Protein AF-A0A5J4XBB7-F1 (afdb_monomer)

Organism: NCBI:txid222440

Structure (mmCIF, N/CA/C/O backbone):
data_AF-A0A5J4XBB7-F1
#
_entry.id   AF-A0A5J4XBB7-F1
#
loop_
_atom_site.group_PDB
_atom_site.id
_atom_site.type_symbol
_atom_site.label_atom_id
_atom_site.label_alt_id
_atom_site.label_comp_id
_atom_site.label_asym_id
_atom_site.label_entity_id
_atom_site.label_seq_id
_atom_site.pdbx_PDB_ins_code
_atom_site.Cartn_x
_atom_site.Cartn_y
_atom_site.Cartn_z
_atom_site.occupancy
_atom_site.B_iso_or_equiv
_atom_site.auth_seq_id
_atom_site.auth_comp_id
_atom_site.auth_asym_id
_atom_site.auth_atom_id
_atom_site.pdbx_PDB_model_num
ATOM 1 N N . MET A 1 1 ? -17.716 1.350 -1.558 1.00 52.31 1 MET A N 1
ATOM 2 C CA . MET A 1 1 ? -17.128 0.504 -2.613 1.00 52.31 1 MET A CA 1
ATOM 3 C C . MET A 1 1 ? -15.823 -0.057 -2.070 1.00 52.31 1 MET A C 1
ATOM 5 O O . MET A 1 1 ? -15.110 0.686 -1.397 1.00 52.31 1 MET A O 1
ATOM 9 N N . THR A 1 2 ? -15.567 -1.350 -2.254 1.00 66.25 2 THR A N 1
ATOM 10 C CA . THR A 1 2 ? -14.308 -1.991 -1.843 1.00 66.25 2 THR A CA 1
ATOM 11 C C . THR A 1 2 ? -13.215 -1.536 -2.809 1.00 66.25 2 THR A C 1
ATOM 13 O O . THR A 1 2 ? -13.374 -1.710 -4.015 1.00 66.25 2 THR A O 1
ATOM 16 N N . LYS A 1 3 ? -12.164 -0.888 -2.297 1.00 76.44 3 LYS A N 1
ATOM 17 C CA . LYS A 1 3 ? -10.967 -0.502 -3.067 1.00 76.44 3 LYS A CA 1
ATOM 18 C C . LYS A 1 3 ? -9.900 -1.571 -2.808 1.00 76.44 3 LYS A C 1
ATOM 20 O O . LYS A 1 3 ? -9.916 -2.173 -1.738 1.00 76.44 3 LYS A O 1
ATOM 25 N N . HIS A 1 4 ? -9.012 -1.826 -3.761 1.00 77.62 4 HIS A N 1
ATOM 26 C CA . HIS A 1 4 ? -7.769 -2.538 -3.466 1.00 77.62 4 HIS A CA 1
ATOM 27 C C . HIS A 1 4 ? -6.690 -1.495 -3.200 1.00 77.62 4 HIS A C 1
ATOM 29 O O . HIS A 1 4 ? -6.559 -0.553 -3.978 1.00 77.62 4 HIS A O 1
ATOM 35 N N . ASP A 1 5 ? -5.990 -1.640 -2.085 1.00 79.69 5 ASP A N 1
ATOM 36 C CA . ASP A 1 5 ? -4.863 -0.789 -1.717 1.00 79.69 5 ASP A CA 1
ATOM 37 C C . ASP A 1 5 ? -3.566 -1.580 -1.933 1.00 79.69 5 ASP A C 1
ATOM 39 O O . ASP A 1 5 ? -3.506 -2.774 -1.612 1.00 79.69 5 ASP A O 1
ATOM 43 N N . PHE A 1 6 ? -2.579 -0.960 -2.577 1.00 82.81 6 PHE A N 1
ATOM 44 C CA . PHE A 1 6 ? -1.360 -1.628 -3.026 1.00 82.81 6 PHE A CA 1
ATOM 45 C C . PHE A 1 6 ? -0.183 -1.197 -2.168 1.00 82.81 6 PHE A C 1
ATOM 47 O O . PHE A 1 6 ? 0.115 -0.010 -2.079 1.00 82.81 6 PHE A O 1
ATOM 54 N N . MET A 1 7 ? 0.507 -2.172 -1.577 1.00 78.81 7 MET A N 1
ATOM 55 C CA . MET A 1 7 ? 1.605 -1.924 -0.643 1.00 78.81 7 MET A CA 1
ATOM 56 C C . MET A 1 7 ? 2.844 -2.746 -0.996 1.00 78.81 7 MET A C 1
ATOM 58 O O . MET A 1 7 ? 2.736 -3.932 -1.324 1.00 78.81 7 MET A O 1
ATOM 62 N N . GLU A 1 8 ? 4.020 -2.138 -0.848 1.00 78.88 8 GLU A N 1
ATOM 63 C CA . GLU A 1 8 ? 5.321 -2.813 -0.799 1.00 78.88 8 GLU A CA 1
ATOM 64 C C . GLU A 1 8 ? 5.835 -2.881 0.643 1.00 78.88 8 GLU A C 1
ATOM 66 O O . GLU A 1 8 ? 5.774 -1.893 1.375 1.00 78.88 8 GLU A O 1
ATOM 71 N N . GLY A 1 9 ? 6.386 -4.035 1.033 1.00 71.75 9 GLY A N 1
ATOM 72 C CA . GLY A 1 9 ? 7.100 -4.185 2.303 1.00 71.75 9 GLY A CA 1
ATOM 73 C C . GLY A 1 9 ? 8.622 -3.988 2.204 1.00 71.75 9 GLY A C 1
ATOM 74 O O . GLY A 1 9 ? 9.202 -4.244 1.156 1.00 71.75 9 GLY A O 1
ATOM 75 N N . ASP A 1 10 ? 9.280 -3.661 3.328 1.00 64.69 10 ASP A N 1
ATOM 76 C CA . ASP A 1 10 ? 10.761 -3.529 3.454 1.00 64.69 10 ASP A CA 1
ATOM 77 C C . ASP A 1 10 ? 11.522 -4.826 3.084 1.00 64.69 10 ASP A C 1
ATOM 79 O O . ASP A 1 10 ? 12.692 -4.800 2.711 1.00 64.69 10 ASP A O 1
ATOM 83 N N . THR A 1 11 ? 10.865 -5.994 3.153 1.00 63.25 11 THR A N 1
ATOM 84 C CA . THR A 1 11 ? 11.457 -7.251 2.662 1.00 63.25 11 THR A CA 1
ATOM 85 C C . THR A 1 11 ? 11.368 -7.301 1.144 1.00 63.25 11 THR A C 1
ATOM 87 O O . THR A 1 11 ? 10.285 -7.189 0.579 1.00 63.25 11 THR A O 1
ATOM 90 N N . ASP A 1 12 ? 12.500 -7.556 0.494 1.00 60.72 12 ASP A N 1
ATOM 91 C CA . ASP A 1 12 ? 12.819 -7.227 -0.894 1.00 60.72 12 ASP A CA 1
ATOM 92 C C . ASP A 1 12 ? 11.917 -7.818 -2.008 1.00 60.72 12 ASP A C 1
ATOM 94 O O . ASP A 1 12 ? 12.317 -7.827 -3.175 1.00 60.72 12 ASP A O 1
ATOM 98 N N . SER A 1 13 ? 10.783 -8.449 -1.714 1.00 63.78 13 SER A N 1
ATOM 99 C CA . SER A 1 13 ? 10.003 -9.227 -2.687 1.00 63.78 13 SER A CA 1
ATOM 100 C C . SER A 1 13 ? 8.515 -9.364 -2.361 1.00 63.78 13 SER A C 1
ATOM 102 O O . SER A 1 13 ? 7.859 -10.202 -2.979 1.00 63.78 13 SER A O 1
ATOM 104 N N . ALA A 1 14 ? 7.972 -8.602 -1.409 1.00 73.81 14 ALA A N 1
ATOM 105 C CA . ALA A 1 14 ? 6.574 -8.749 -1.021 1.00 73.81 14 ALA A CA 1
ATOM 106 C C . ALA A 1 14 ? 5.735 -7.531 -1.422 1.00 73.81 14 ALA A C 1
ATOM 108 O O . ALA A 1 14 ? 5.999 -6.405 -1.001 1.00 73.81 14 ALA A O 1
ATOM 109 N N . TYR A 1 15 ? 4.709 -7.800 -2.228 1.00 81.25 15 TYR A N 1
ATOM 110 C CA . TYR A 1 15 ? 3.711 -6.829 -2.653 1.00 81.25 15 TYR A CA 1
ATOM 111 C C . TYR A 1 15 ? 2.334 -7.394 -2.345 1.00 81.25 15 TYR A C 1
ATOM 113 O O . TYR A 1 15 ? 2.089 -8.585 -2.565 1.00 81.25 15 TYR A O 1
ATOM 121 N N . TRP A 1 16 ? 1.432 -6.548 -1.865 1.00 82.81 16 TRP A N 1
ATOM 122 C CA . TRP A 1 16 ? 0.076 -6.960 -1.531 1.00 82.81 16 TRP A CA 1
ATOM 123 C C . TRP A 1 16 ? -0.940 -6.026 -2.161 1.00 82.81 16 TRP A C 1
ATOM 125 O O . TRP A 1 16 ? -0.789 -4.812 -2.101 1.00 82.81 16 TRP A O 1
ATOM 135 N N . ALA A 1 17 ? -2.002 -6.617 -2.705 1.00 86.38 17 ALA A N 1
ATOM 136 C CA . ALA A 1 17 ? -3.273 -5.939 -2.881 1.00 86.38 17 ALA A CA 1
ATOM 137 C C . ALA A 1 17 ? -4.139 -6.300 -1.672 1.00 86.38 17 ALA A C 1
ATOM 139 O O . ALA A 1 17 ? -4.509 -7.463 -1.488 1.00 86.38 17 ALA A O 1
ATOM 140 N N . ILE A 1 18 ? -4.422 -5.326 -0.818 1.00 85.69 18 ILE A N 1
ATOM 141 C CA . ILE A 1 18 ? -5.223 -5.515 0.389 1.00 85.69 18 ILE A CA 1
ATOM 142 C C . ILE A 1 18 ? -6.604 -4.886 0.226 1.00 85.69 18 ILE A C 1
ATOM 144 O O . ILE A 1 18 ? -6.811 -3.959 -0.555 1.00 85.69 18 ILE A O 1
ATOM 148 N N . SER A 1 19 ? -7.578 -5.408 0.972 1.00 84.38 19 SER A N 1
ATOM 149 C CA . SER A 1 19 ? -8.917 -4.825 0.995 1.00 84.38 19 SER A CA 1
ATOM 150 C C . SER A 1 19 ? -8.871 -3.455 1.665 1.00 84.38 19 SER A C 1
ATOM 152 O O . SER A 1 19 ? -8.510 -3.351 2.834 1.00 84.38 19 SER A O 1
ATOM 154 N N . GLY A 1 20 ? -9.324 -2.439 0.944 1.00 84.62 20 GLY A N 1
ATOM 155 C CA . GLY A 1 20 ? -9.505 -1.071 1.407 1.00 84.62 20 GLY A CA 1
ATOM 156 C C . GLY A 1 20 ? -10.950 -0.597 1.257 1.00 84.62 20 GLY A C 1
ATOM 157 O O . GLY A 1 20 ? -11.816 -1.254 0.663 1.00 84.62 20 GLY A O 1
ATOM 158 N N . LYS A 1 21 ? -11.232 0.590 1.789 1.00 85.56 21 LYS A N 1
ATOM 159 C CA . LYS A 1 21 ? -12.536 1.250 1.666 1.00 85.56 21 LYS A CA 1
ATOM 160 C C . LYS A 1 21 ? -12.350 2.615 1.042 1.00 85.56 21 LYS A C 1
ATOM 162 O O . LYS A 1 21 ? -11.694 3.474 1.617 1.00 85.56 21 LYS A O 1
ATOM 167 N N . GLN A 1 22 ? -13.029 2.854 -0.073 1.00 83.06 22 GLN A N 1
ATOM 168 C CA . GLN A 1 22 ? -13.044 4.187 -0.656 1.00 83.06 22 GLN A CA 1
ATOM 169 C C . GLN A 1 22 ? -13.728 5.185 0.296 1.00 83.06 22 GLN A C 1
ATOM 171 O O . GLN A 1 22 ? -14.912 5.039 0.624 1.00 83.06 22 GLN A O 1
ATOM 176 N N . VAL A 1 23 ? -12.977 6.189 0.742 1.00 77.06 23 VAL A N 1
ATOM 177 C CA . VAL A 1 23 ? -13.458 7.329 1.523 1.00 77.06 23 VAL A CA 1
ATOM 178 C C . VAL A 1 23 ? -14.037 8.349 0.548 1.00 77.06 23 VAL A C 1
ATOM 180 O O . VAL A 1 23 ? -13.325 8.912 -0.279 1.00 77.06 23 VAL A O 1
ATOM 183 N N . ILE A 1 24 ? -15.352 8.561 0.620 1.00 77.50 24 ILE A N 1
ATOM 184 C CA . ILE A 1 24 ? -16.077 9.521 -0.221 1.00 77.50 24 ILE A CA 1
ATOM 185 C C . ILE A 1 24 ? -16.439 10.730 0.642 1.00 77.50 24 ILE A C 1
ATOM 187 O O . ILE A 1 24 ? -17.036 10.574 1.711 1.00 77.50 24 ILE A O 1
ATOM 191 N N . LEU A 1 2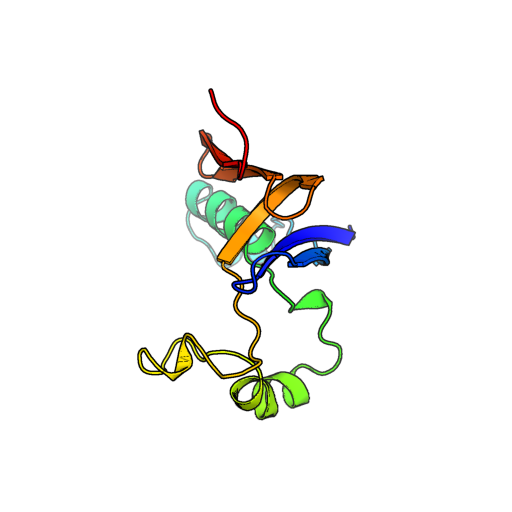5 ? -16.106 11.933 0.170 1.00 71.06 25 LEU A N 1
ATOM 192 C CA . LEU A 1 25 ? -16.547 13.174 0.802 1.00 71.06 25 LEU A CA 1
ATOM 193 C C . LEU A 1 25 ? -18.068 13.302 0.679 1.00 71.06 25 LEU A C 1
ATOM 195 O O . LEU A 1 25 ? -18.616 13.353 -0.419 1.00 71.06 25 LEU A O 1
ATOM 199 N N . ASN A 1 26 ? -18.745 13.368 1.820 1.00 71.38 26 ASN A N 1
ATOM 200 C CA . ASN A 1 26 ? -20.176 13.620 1.929 1.00 71.38 26 ASN A CA 1
ATOM 201 C C . ASN A 1 26 ? -20.424 14.787 2.896 1.00 71.38 26 ASN A C 1
ATOM 203 O O . ASN A 1 26 ? -19.535 15.191 3.645 1.00 71.38 26 ASN A O 1
ATOM 207 N N . SER A 1 27 ? -21.640 15.326 2.897 1.00 58.12 27 SER A N 1
ATOM 208 C CA . SER A 1 27 ? -22.020 16.512 3.676 1.00 58.12 27 SER A CA 1
ATOM 209 C C . SER A 1 27 ? -21.790 16.383 5.191 1.00 58.12 27 SER A C 1
ATOM 211 O O . SER A 1 27 ? -21.647 17.397 5.865 1.00 58.12 27 SER A O 1
ATOM 213 N N . THR A 1 28 ? -21.696 15.165 5.731 1.00 64.44 28 THR A N 1
ATOM 214 C CA . THR A 1 28 ? -21.400 14.897 7.150 1.00 64.44 28 THR A CA 1
ATOM 215 C C . THR A 1 28 ? -19.906 15.014 7.466 1.00 64.44 28 THR A C 1
ATOM 217 O O . THR A 1 28 ? -19.539 15.668 8.435 1.00 64.44 28 THR A O 1
ATOM 220 N N . ASN A 1 29 ? -19.031 14.455 6.621 1.00 61.31 29 ASN A N 1
ATOM 221 C CA . ASN A 1 29 ? -17.575 14.570 6.781 1.00 61.31 29 ASN A CA 1
ATOM 222 C C . ASN A 1 29 ? -17.044 15.941 6.331 1.00 61.31 29 ASN A C 1
ATOM 224 O O . ASN A 1 29 ? -15.981 16.363 6.770 1.00 61.31 29 ASN A O 1
ATOM 228 N N . GLN A 1 30 ? -17.790 16.669 5.494 1.00 58.31 30 GLN A N 1
ATOM 229 C CA . GLN A 1 30 ? -17.462 18.043 5.095 1.00 58.31 30 GLN A CA 1
ATOM 230 C C . GLN A 1 30 ? -17.498 19.026 6.270 1.00 58.31 30 GLN A C 1
ATOM 232 O O . GLN A 1 30 ? -16.695 19.950 6.297 1.00 58.31 30 GLN A O 1
ATOM 237 N N . GLN A 1 31 ? -18.372 18.825 7.264 1.00 57.91 31 GLN A N 1
ATOM 238 C CA . GLN A 1 31 ? -18.480 19.727 8.422 1.00 57.91 31 GLN A CA 1
ATOM 239 C C . GLN A 1 31 ? -17.211 19.750 9.290 1.00 57.91 31 GLN A C 1
ATOM 241 O O . GLN A 1 31 ? -16.957 20.739 9.971 1.00 57.91 31 GLN A O 1
ATOM 246 N N . GLN A 1 32 ? -16.400 18.687 9.24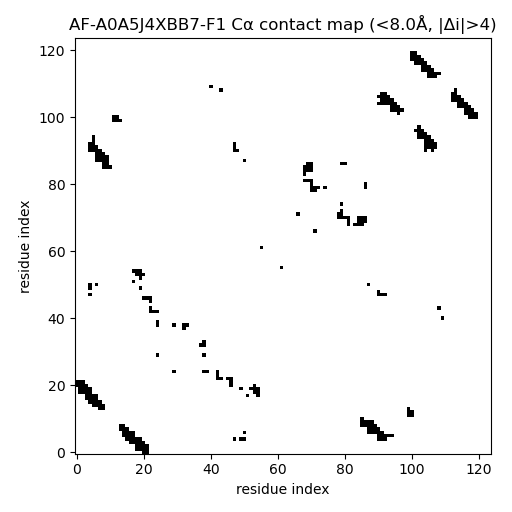8 1.00 60.69 32 GLN A N 1
ATOM 247 C CA . GLN A 1 32 ? -15.140 18.590 9.989 1.00 60.69 32 GLN A CA 1
ATOM 248 C C . GLN A 1 32 ? -14.012 19.443 9.373 1.00 60.69 32 GLN A C 1
ATOM 250 O O . GLN A 1 32 ? -13.027 19.739 10.048 1.00 60.69 32 GLN A O 1
ATOM 255 N N . TYR A 1 33 ? -14.140 19.867 8.112 1.00 65.88 33 TYR A N 1
ATOM 256 C CA . TYR A 1 33 ? -13.091 20.580 7.383 1.00 65.88 33 TYR A CA 1
ATOM 257 C C . TYR A 1 33 ? -13.612 21.912 6.842 1.00 65.88 33 TYR A C 1
ATOM 259 O O . TYR A 1 33 ? -14.662 21.973 6.211 1.00 65.88 33 TYR A O 1
ATOM 267 N N . THR A 1 34 ? -12.851 22.984 7.022 1.00 68.94 34 THR A N 1
ATOM 268 C CA . THR A 1 34 ? -13.313 24.346 6.721 1.00 68.94 34 THR A CA 1
ATOM 269 C C . THR A 1 34 ? -13.093 24.791 5.267 1.00 68.94 34 THR A C 1
ATOM 271 O O . THR A 1 34 ? -13.792 25.691 4.813 1.00 68.94 34 THR A O 1
ATOM 274 N N . ASP A 1 35 ? -12.176 24.159 4.523 1.00 76.88 35 ASP A N 1
ATOM 275 C CA . ASP A 1 35 ? -11.817 24.498 3.132 1.00 76.88 35 ASP A CA 1
ATOM 276 C C . ASP A 1 35 ? -11.966 23.274 2.206 1.00 76.88 35 ASP A C 1
ATOM 278 O O . ASP A 1 35 ? -11.496 22.178 2.522 1.00 76.88 35 ASP A O 1
ATOM 282 N N . GLN A 1 36 ? -12.604 23.458 1.046 1.00 75.94 36 GLN A N 1
ATOM 283 C CA . GLN A 1 36 ? -12.868 22.404 0.056 1.00 75.94 36 GLN A CA 1
ATOM 284 C C . GLN A 1 36 ? -11.592 21.795 -0.548 1.00 75.94 36 GLN A C 1
ATOM 286 O O . GLN A 1 36 ? -11.551 20.598 -0.835 1.00 75.94 36 GLN A O 1
ATOM 291 N N . SER A 1 37 ? -10.536 22.590 -0.729 1.00 73.19 37 SER A N 1
ATOM 292 C CA . SER A 1 37 ? -9.258 22.098 -1.262 1.00 73.19 37 SER A CA 1
ATOM 293 C C . SER A 1 37 ? -8.560 21.168 -0.263 1.00 73.19 37 SER A C 1
ATOM 295 O O . SER A 1 37 ? -8.073 20.093 -0.622 1.00 73.19 37 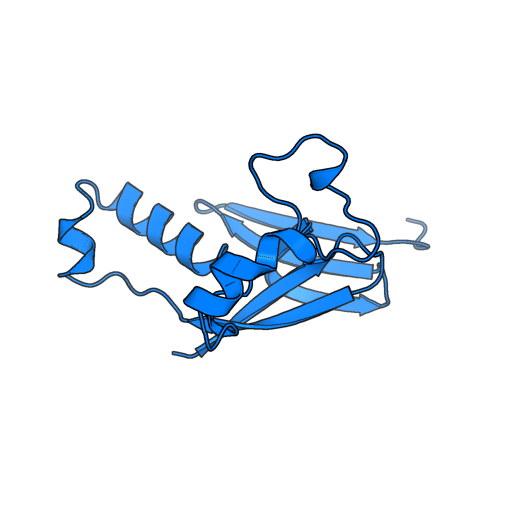SER A O 1
ATOM 297 N N . VAL A 1 38 ? -8.613 21.536 1.020 1.00 77.56 38 VAL A N 1
ATOM 298 C CA . VAL A 1 38 ? -8.097 20.740 2.137 1.00 77.56 38 VAL A CA 1
ATOM 299 C C . VAL A 1 38 ? -8.921 19.462 2.313 1.00 77.56 38 VAL A C 1
ATOM 301 O O . VAL A 1 38 ? -8.343 18.402 2.542 1.00 77.56 38 VAL A O 1
ATOM 304 N N . GLN A 1 39 ? -10.248 19.528 2.145 1.00 77.19 39 GLN A N 1
ATOM 305 C CA . GLN A 1 39 ? -11.132 18.354 2.165 1.00 77.19 39 GLN A CA 1
ATOM 306 C C . GLN A 1 39 ? -10.722 17.313 1.124 1.00 77.19 39 GLN A C 1
ATOM 308 O O . GLN A 1 39 ? -10.514 16.150 1.466 1.00 77.19 39 GLN A O 1
ATOM 313 N N . ALA A 1 40 ? -10.5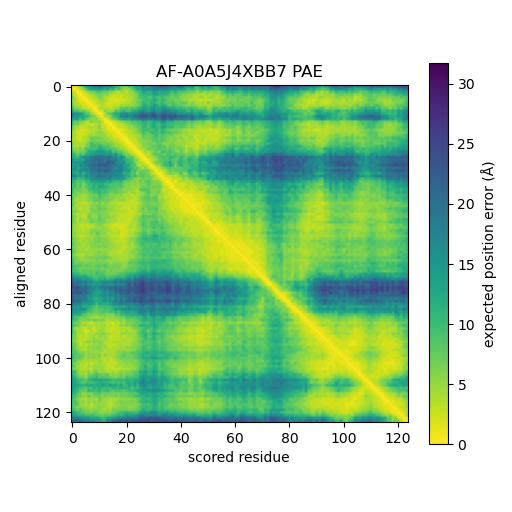96 17.729 -0.139 1.00 76.12 40 ALA A N 1
ATOM 314 C CA . ALA A 1 40 ? -10.244 16.835 -1.240 1.00 76.12 40 ALA A CA 1
ATOM 315 C C . ALA A 1 40 ? -8.871 16.191 -1.023 1.00 76.12 40 ALA A C 1
ATOM 317 O O . ALA A 1 40 ? -8.708 14.988 -1.222 1.00 76.12 40 ALA A O 1
ATOM 318 N N . GLN A 1 41 ? -7.903 16.973 -0.545 1.00 77.69 41 GLN A N 1
ATOM 319 C CA . GLN A 1 41 ? -6.562 16.478 -0.272 1.00 77.69 41 GLN A CA 1
ATOM 320 C C . GLN A 1 41 ? -6.530 15.486 0.896 1.00 77.69 41 GLN A C 1
ATOM 322 O O . GLN A 1 41 ? -5.885 14.450 0.791 1.00 77.69 41 GLN A O 1
ATOM 327 N N . ARG A 1 42 ? -7.246 15.758 1.993 1.00 78.69 42 ARG A N 1
ATOM 328 C CA . ARG A 1 42 ? -7.323 14.832 3.134 1.00 78.69 42 ARG A CA 1
ATOM 329 C C . ARG A 1 42 ? -8.046 13.544 2.775 1.00 78.69 42 ARG A C 1
ATOM 331 O O . ARG A 1 42 ? -7.533 12.479 3.078 1.00 78.69 42 ARG A O 1
ATOM 338 N N . ALA A 1 43 ? -9.163 13.632 2.057 1.00 80.31 43 ALA A N 1
ATOM 339 C CA . ALA A 1 43 ? -9.862 12.448 1.574 1.00 80.31 43 ALA A CA 1
ATOM 340 C C . ALA A 1 43 ? -8.992 11.612 0.628 1.00 80.31 43 ALA A C 1
ATOM 342 O O . ALA A 1 43 ? -9.080 10.390 0.650 1.00 80.31 43 ALA A O 1
ATOM 343 N N . TYR A 1 44 ? -8.153 12.244 -0.196 1.00 80.31 44 TYR A N 1
ATOM 344 C CA . TYR A 1 44 ? -7.175 11.529 -1.010 1.00 80.31 44 TYR A CA 1
ATOM 345 C C . TYR A 1 44 ? -6.130 10.809 -0.146 1.00 80.31 44 TYR A C 1
ATOM 347 O O . TYR A 1 44 ? -5.935 9.610 -0.319 1.00 80.31 44 TYR A O 1
ATOM 355 N N . GLU A 1 45 ? -5.504 11.496 0.816 1.00 80.69 45 GLU A N 1
ATOM 356 C CA . GLU A 1 45 ? -4.520 10.858 1.705 1.00 80.69 45 GLU A CA 1
ATOM 357 C C . GLU A 1 45 ? -5.166 9.728 2.529 1.00 80.69 45 GLU A C 1
ATOM 359 O O . GLU A 1 45 ? -4.565 8.675 2.668 1.00 80.69 45 GLU A O 1
ATOM 364 N N . ASP A 1 46 ? -6.421 9.867 2.970 1.00 81.56 46 ASP A N 1
ATOM 365 C CA . ASP A 1 46 ? -7.179 8.798 3.644 1.00 81.56 46 ASP A CA 1
ATOM 366 C C . ASP A 1 46 ? -7.552 7.631 2.705 1.00 81.56 46 ASP A C 1
ATOM 368 O O . ASP A 1 46 ? -7.889 6.536 3.161 1.00 81.56 46 ASP A O 1
ATOM 372 N N . ASN A 1 47 ? -7.567 7.859 1.389 1.00 81.81 47 ASN A N 1
ATOM 373 C CA . ASN A 1 47 ? -7.777 6.827 0.370 1.00 81.81 47 ASN A CA 1
ATOM 374 C C . ASN A 1 47 ? -6.490 6.106 -0.034 1.00 81.81 47 ASN A C 1
ATOM 376 O O . ASN A 1 47 ? -6.581 5.010 -0.592 1.00 81.81 47 ASN A O 1
ATOM 380 N N . LEU A 1 48 ? -5.341 6.741 0.188 1.00 81.31 48 LEU A N 1
ATOM 381 C CA . LEU A 1 48 ? -4.025 6.210 -0.136 1.00 81.31 48 LEU A CA 1
ATOM 382 C C . LEU A 1 48 ? -3.398 5.521 1.079 1.00 81.31 48 LEU A C 1
ATOM 384 O O . LEU A 1 48 ? -3.007 4.374 0.989 1.00 81.31 48 LEU A O 1
ATOM 388 N N . HIS A 1 49 ? -3.378 6.195 2.226 1.00 82.31 49 HIS A N 1
ATOM 389 C CA . HIS A 1 49 ? -2.729 5.737 3.451 1.00 82.31 49 HIS A CA 1
ATOM 390 C C . HIS A 1 49 ? -3.693 4.959 4.349 1.00 82.31 49 HIS A C 1
ATOM 392 O O . HIS A 1 49 ? -3.975 5.351 5.486 1.00 82.31 49 HIS A O 1
ATOM 398 N N . GLN A 1 50 ? -4.263 3.869 3.824 1.00 79.75 50 GLN A N 1
ATOM 399 C CA . GLN A 1 50 ? -5.195 3.033 4.593 1.00 79.75 50 GLN A CA 1
ATOM 400 C C . GLN A 1 50 ? -4.474 1.956 5.394 1.00 79.75 50 GLN A C 1
ATOM 402 O O . GLN A 1 50 ? -4.924 1.611 6.495 1.00 79.75 50 GLN A O 1
ATOM 407 N N . GLY A 1 51 ? -3.389 1.411 4.838 1.00 81.69 51 GLY A N 1
ATOM 408 C CA . GLY A 1 51 ? -2.679 0.271 5.401 1.00 81.69 51 GLY A CA 1
ATOM 409 C C . GLY A 1 51 ? -3.633 -0.887 5.722 1.00 81.69 51 GLY A C 1
ATOM 410 O O . GLY A 1 51 ? -4.672 -1.085 5.094 1.00 81.69 51 GLY A O 1
ATOM 411 N N . PHE A 1 52 ? -3.359 -1.636 6.790 1.00 81.31 52 PHE A N 1
ATOM 412 C CA . PHE A 1 52 ? -4.177 -2.798 7.171 1.00 81.31 52 PHE A CA 1
ATOM 413 C C . PHE A 1 52 ? -5.526 -2.468 7.831 1.00 81.31 52 PHE A C 1
ATOM 415 O O . PHE A 1 52 ? -6.250 -3.390 8.213 1.00 81.31 52 PHE A O 1
ATOM 422 N N . LYS A 1 53 ? -5.899 -1.187 7.964 1.00 83.38 53 LYS A N 1
ATOM 423 C CA . LYS A 1 53 ? -7.064 -0.728 8.744 1.00 83.38 53 LYS A CA 1
ATOM 424 C C . LYS A 1 53 ? -8.356 -1.485 8.434 1.00 83.38 53 LYS A C 1
ATOM 426 O O . LYS A 1 53 ? -9.118 -1.798 9.340 1.00 83.38 53 LYS A O 1
ATOM 431 N N . TYR A 1 54 ? -8.612 -1.778 7.160 1.00 84.75 54 TYR A N 1
ATOM 432 C CA . TYR A 1 54 ? -9.847 -2.442 6.723 1.00 84.75 54 TYR A CA 1
ATOM 433 C C . TYR A 1 54 ? -9.753 -3.971 6.681 1.00 84.75 54 TYR A C 1
ATOM 435 O O . TYR A 1 54 ? -10.770 -4.643 6.513 1.00 84.75 54 TYR A O 1
ATOM 443 N N . VAL A 1 55 ? -8.551 -4.523 6.849 1.00 84.62 55 VAL A N 1
ATOM 444 C CA . VAL A 1 55 ? -8.306 -5.967 6.968 1.00 84.62 55 VAL A CA 1
ATOM 445 C C . VAL A 1 55 ? -8.366 -6.406 8.437 1.00 84.62 55 VAL A C 1
ATOM 447 O O . VAL A 1 55 ? -8.731 -7.547 8.736 1.00 84.62 55 VAL A O 1
ATOM 450 N N . ILE A 1 56 ? -8.049 -5.497 9.364 1.00 86.62 56 ILE A N 1
ATOM 451 C CA . ILE A 1 56 ? -8.117 -5.723 10.808 1.00 86.62 56 ILE A CA 1
ATOM 452 C C . ILE A 1 56 ? -9.581 -5.880 11.242 1.00 86.62 56 ILE A C 1
ATOM 454 O O . ILE A 1 56 ? -10.393 -4.967 11.125 1.00 86.62 56 ILE A O 1
ATOM 458 N N . LYS A 1 57 ? -9.922 -7.062 11.766 1.00 89.31 57 LYS A N 1
ATOM 459 C CA . LYS A 1 57 ? -11.277 -7.370 12.261 1.00 89.31 57 LYS A CA 1
ATOM 460 C C . LYS A 1 57 ? -11.508 -6.901 13.695 1.00 89.31 57 LYS A C 1
ATOM 462 O O . LYS A 1 57 ? -12.605 -6.467 14.024 1.00 89.31 57 LYS A O 1
ATOM 467 N N . ASP A 1 58 ? -10.486 -7.025 14.536 1.00 91.69 58 ASP A N 1
ATOM 468 C CA . ASP A 1 58 ? -10.518 -6.631 15.942 1.00 91.69 58 ASP A CA 1
ATOM 469 C C . ASP A 1 58 ? -9.484 -5.528 16.165 1.00 91.69 58 ASP A C 1
ATOM 471 O O . ASP A 1 58 ? -8.284 -5.786 16.296 1.00 91.69 58 ASP A O 1
ATOM 475 N N . GLN A 1 59 ? -9.967 -4.285 16.152 1.00 87.31 59 GLN A N 1
ATOM 476 C CA . GLN A 1 59 ? -9.116 -3.112 16.302 1.00 87.31 59 GLN A CA 1
ATOM 477 C C . GLN A 1 59 ? -8.484 -3.058 17.695 1.00 87.31 59 GLN A C 1
ATOM 479 O O . GLN A 1 59 ? -7.306 -2.751 17.808 1.00 87.31 59 GLN A O 1
ATOM 484 N N . GLN A 1 60 ? -9.226 -3.418 18.746 1.00 89.31 60 GLN A N 1
ATOM 485 C CA . GLN A 1 60 ? -8.718 -3.364 20.116 1.00 89.31 60 GLN A CA 1
ATOM 486 C C . GLN A 1 60 ? -7.612 -4.402 20.334 1.00 89.31 60 GLN A C 1
ATOM 488 O O . GLN A 1 60 ? -6.590 -4.104 20.953 1.00 89.31 60 GLN A O 1
ATOM 493 N N . PHE A 1 61 ? -7.787 -5.615 19.803 1.00 90.38 61 PHE A N 1
ATOM 494 C CA . PHE A 1 61 ? -6.728 -6.617 19.801 1.00 90.38 61 PHE A CA 1
ATOM 495 C C . PHE A 1 61 ? -5.514 -6.132 19.008 1.00 90.38 61 PHE A C 1
ATOM 497 O O . PHE A 1 61 ? -4.389 -6.254 19.494 1.00 90.38 61 PHE A O 1
ATOM 504 N N . ASN A 1 62 ? -5.719 -5.564 17.818 1.00 86.12 62 ASN A N 1
ATOM 505 C CA . ASN A 1 62 ? -4.623 -5.037 17.015 1.00 86.12 62 ASN A CA 1
ATOM 506 C C . ASN A 1 62 ? -3.865 -3.927 17.751 1.00 86.12 62 ASN A C 1
ATOM 508 O O . ASN A 1 62 ? -2.659 -4.037 17.900 1.00 86.12 62 ASN A O 1
ATOM 512 N N . ASP A 1 63 ? -4.542 -2.915 18.283 1.00 84.38 63 ASP A N 1
ATOM 513 C CA . ASP A 1 63 ? -3.897 -1.778 18.952 1.00 84.38 63 ASP A CA 1
ATOM 514 C C . ASP A 1 63 ? -3.080 -2.223 20.178 1.00 84.38 63 ASP A C 1
ATOM 516 O O . ASP A 1 63 ? -1.984 -1.719 20.428 1.00 84.38 63 ASP A O 1
ATOM 520 N N . ASN A 1 64 ? -3.554 -3.243 20.902 1.00 88.56 64 ASN A N 1
ATOM 521 C CA . ASN A 1 64 ? -2.843 -3.806 22.050 1.00 88.56 64 ASN A CA 1
ATOM 522 C C . ASN A 1 64 ? -1.599 -4.630 21.665 1.00 88.56 64 ASN A C 1
ATOM 524 O O . ASN A 1 64 ? -0.651 -4.707 22.455 1.00 88.56 64 ASN A O 1
ATOM 528 N N . ASN A 1 65 ? -1.595 -5.255 20.480 1.00 85.38 65 ASN A N 1
ATOM 529 C CA . ASN A 1 65 ? -0.593 -6.254 20.090 1.00 85.38 65 ASN A CA 1
ATOM 530 C C . ASN A 1 65 ? 0.304 -5.840 18.910 1.00 85.38 65 ASN A C 1
ATOM 532 O O . ASN A 1 65 ? 1.388 -6.398 18.759 1.00 85.38 65 ASN A O 1
ATOM 536 N N . ALA A 1 66 ? -0.090 -4.864 18.089 1.00 80.38 66 ALA A N 1
ATOM 537 C CA . ALA A 1 66 ? 0.606 -4.471 16.862 1.00 80.38 66 ALA A CA 1
ATOM 538 C C . ALA A 1 66 ? 2.054 -4.061 17.133 1.00 80.38 66 ALA A C 1
ATOM 540 O O . ALA A 1 66 ? 2.943 -4.422 16.371 1.00 80.38 66 ALA A O 1
ATOM 541 N N . LYS A 1 67 ? 2.316 -3.424 18.278 1.00 79.56 67 LYS A N 1
ATOM 542 C CA . LYS A 1 67 ? 3.664 -3.064 18.739 1.00 79.56 67 LYS A CA 1
ATOM 543 C C . LYS A 1 67 ? 4.639 -4.242 18.858 1.00 79.56 67 LYS A C 1
ATOM 545 O O . LYS A 1 67 ? 5.835 -4.001 18.954 1.00 79.56 67 LYS A O 1
ATOM 550 N N . TYR A 1 68 ? 4.170 -5.490 18.896 1.00 77.00 68 TYR A N 1
ATOM 551 C CA . TYR A 1 68 ? 5.036 -6.674 18.915 1.00 77.00 68 TYR A CA 1
ATOM 552 C C . TYR A 1 68 ? 5.413 -7.163 17.510 1.00 77.00 68 TYR A C 1
ATOM 554 O O . TYR A 1 68 ? 6.397 -7.883 17.372 1.00 77.00 68 TYR A O 1
ATOM 562 N N . PHE A 1 69 ? 4.664 -6.761 16.479 1.00 74.44 69 PHE A N 1
ATOM 563 C CA . PHE A 1 69 ? 4.801 -7.252 15.102 1.00 74.44 69 PHE A CA 1
ATOM 564 C C . PHE A 1 69 ? 5.177 -6.157 14.094 1.00 74.44 69 PHE A C 1
ATOM 566 O O . PHE A 1 69 ? 5.781 -6.452 13.068 1.00 74.44 69 PHE A O 1
ATOM 573 N N . PHE A 1 70 ? 4.843 -4.900 14.382 1.00 73.25 70 PHE A N 1
ATOM 574 C CA . PHE A 1 70 ? 5.079 -3.749 13.517 1.00 73.25 70 PHE A CA 1
ATOM 575 C C . PHE A 1 70 ? 5.966 -2.715 14.224 1.00 73.25 70 PHE A C 1
ATOM 577 O O . PHE A 1 70 ? 5.921 -2.601 15.460 1.00 73.25 70 PHE A O 1
ATOM 584 N N . PRO A 1 71 ? 6.771 -1.953 13.468 1.00 70.06 71 PRO A N 1
ATOM 585 C CA . PRO A 1 71 ? 7.377 -0.722 13.955 1.00 70.06 71 PRO A CA 1
ATOM 586 C C . PRO A 1 71 ? 6.340 0.229 14.546 1.00 70.06 71 PRO A C 1
ATOM 588 O O . PRO A 1 71 ? 5.260 0.390 13.976 1.00 70.06 71 PRO A O 1
ATOM 591 N N . THR A 1 72 ? 6.644 0.871 15.673 1.00 67.19 72 THR A N 1
ATOM 592 C CA . THR A 1 72 ? 5.823 1.981 16.165 1.00 67.19 72 THR A CA 1
ATOM 593 C C . THR A 1 72 ? 6.414 3.306 15.689 1.00 67.19 72 THR A C 1
ATOM 595 O O . THR A 1 72 ? 7.628 3.479 15.658 1.00 67.19 72 THR A O 1
ATOM 598 N N . ILE A 1 73 ? 5.549 4.252 15.311 1.00 57.53 73 ILE A N 1
ATOM 599 C CA . ILE A 1 73 ? 5.942 5.582 14.802 1.00 57.53 73 ILE A CA 1
ATOM 600 C C . ILE A 1 73 ? 6.703 6.392 15.874 1.00 57.53 73 ILE A C 1
ATOM 602 O O . ILE A 1 73 ? 7.452 7.309 15.552 1.00 57.53 73 ILE A O 1
ATOM 606 N N . GLU A 1 74 ? 6.528 6.045 17.152 1.00 58.66 74 GLU A N 1
ATOM 607 C CA . GLU A 1 74 ? 7.177 6.693 18.299 1.00 58.66 74 GLU A CA 1
ATOM 608 C C . GLU A 1 74 ? 8.472 5.988 18.759 1.00 58.66 74 GLU A C 1
ATOM 610 O O . GLU A 1 74 ? 9.093 6.423 19.730 1.00 58.66 74 GLU A O 1
ATOM 615 N N . GLY A 1 75 ? 8.881 4.897 18.100 1.00 55.38 75 GLY A N 1
ATOM 616 C CA . GLY A 1 75 ? 10.071 4.124 18.457 1.00 55.38 75 GLY A CA 1
ATOM 617 C C . GLY A 1 75 ? 11.382 4.684 17.885 1.00 55.38 75 GLY A C 1
ATOM 618 O O . GLY A 1 75 ? 11.395 5.547 17.011 1.00 55.38 75 GLY A O 1
ATOM 619 N N . ASP A 1 76 ? 12.520 4.205 18.395 1.00 49.56 76 ASP A N 1
ATOM 620 C CA . ASP A 1 76 ? 13.846 4.543 17.865 1.00 49.56 76 ASP A CA 1
ATOM 621 C C . ASP A 1 76 ? 14.125 3.848 16.508 1.00 49.56 76 ASP A C 1
ATOM 623 O O . ASP A 1 76 ? 13.325 3.056 16.011 1.00 49.56 76 ASP A O 1
ATOM 627 N N . LYS A 1 77 ? 15.297 4.094 15.899 1.00 52.56 77 LYS A N 1
ATOM 628 C CA . LYS A 1 77 ? 15.713 3.436 14.637 1.00 52.56 77 LYS A CA 1
ATOM 629 C C . LYS A 1 77 ? 15.687 1.897 14.688 1.00 52.56 77 LYS A C 1
ATOM 631 O O . LYS A 1 77 ? 15.744 1.263 13.638 1.00 52.56 77 LYS A O 1
ATOM 636 N N . GLN A 1 78 ? 15.687 1.288 15.877 1.00 50.50 78 GLN A N 1
ATOM 637 C CA . GLN A 1 78 ? 15.610 -0.167 16.037 1.00 50.50 78 GLN A CA 1
ATOM 638 C C . GLN A 1 78 ? 14.159 -0.647 15.950 1.00 50.50 78 GLN A C 1
ATOM 640 O O . GLN A 1 78 ? 13.908 -1.748 15.462 1.00 50.50 78 GLN A O 1
ATOM 645 N N . ASP A 1 79 ? 13.206 0.195 16.349 1.00 56.94 79 ASP A N 1
ATOM 646 C CA . ASP A 1 79 ? 11.782 -0.086 16.223 1.00 56.94 79 ASP A CA 1
ATOM 647 C C . ASP A 1 79 ? 11.299 0.011 14.768 1.00 56.94 79 ASP A C 1
ATOM 649 O O . ASP A 1 79 ? 10.497 -0.822 14.355 1.00 56.94 79 ASP A O 1
ATOM 653 N N . GLU A 1 80 ? 11.871 0.915 13.955 1.00 57.38 80 GLU A N 1
ATOM 654 C CA . GLU A 1 80 ? 11.655 0.994 12.492 1.00 57.38 80 GLU A CA 1
ATOM 655 C C . GLU A 1 80 ? 11.968 -0.322 11.754 1.00 57.38 80 GLU A C 1
ATOM 657 O O . GLU A 1 80 ? 11.392 -0.593 10.700 1.00 57.38 80 GLU A O 1
ATOM 662 N N . LYS A 1 81 ? 12.860 -1.162 12.302 1.00 59.47 81 LYS A N 1
ATOM 663 C CA . LYS A 1 81 ? 13.319 -2.419 11.687 1.00 59.47 81 LYS A CA 1
ATOM 664 C C . LYS A 1 81 ? 13.264 -3.591 12.665 1.00 59.47 81 LYS A C 1
ATOM 666 O O . LYS A 1 81 ? 14.266 -4.272 12.902 1.00 59.47 81 LYS A O 1
ATOM 671 N N . LYS A 1 82 ? 12.079 -3.856 13.223 1.00 65.31 82 LYS A N 1
ATOM 672 C CA . LYS A 1 82 ? 11.851 -5.068 14.023 1.00 65.31 82 LYS A CA 1
ATOM 673 C C . LYS A 1 82 ? 12.241 -6.329 13.241 1.00 65.31 82 LYS A C 1
ATOM 675 O O . LYS A 1 82 ? 11.852 -6.509 12.088 1.00 65.31 82 LYS A O 1
ATOM 680 N N . LEU A 1 83 ? 12.977 -7.232 13.894 1.00 60.06 83 LEU A N 1
ATOM 681 C CA . LEU A 1 83 ? 13.336 -8.536 13.333 1.00 60.06 83 LEU A CA 1
ATOM 682 C C . LEU A 1 83 ? 12.047 -9.322 13.044 1.00 60.06 83 LEU A C 1
ATOM 684 O O . LEU A 1 83 ? 11.288 -9.599 13.969 1.00 60.06 83 LEU A O 1
ATOM 688 N N . LEU A 1 84 ? 11.814 -9.677 11.775 1.00 64.06 84 LEU A N 1
ATOM 689 C CA . LEU A 1 84 ? 10.575 -10.312 11.283 1.00 64.06 84 LEU A CA 1
ATOM 690 C C . LEU A 1 84 ? 9.325 -9.414 11.326 1.00 64.06 84 LEU A C 1
ATOM 692 O O . LEU A 1 84 ? 8.212 -9.908 11.145 1.00 64.06 84 LEU A O 1
ATOM 696 N N . GLY A 1 85 ? 9.500 -8.114 11.563 1.00 65.31 85 GLY A N 1
ATOM 697 C CA . GLY A 1 85 ? 8.421 -7.146 11.466 1.00 65.31 85 GLY A CA 1
ATOM 698 C C . GLY A 1 85 ? 8.097 -6.801 10.016 1.00 65.31 85 GLY A C 1
ATOM 699 O O . GLY A 1 85 ? 8.931 -6.935 9.121 1.00 65.31 85 GLY A O 1
ATOM 700 N N . LEU A 1 86 ? 6.869 -6.346 9.790 1.00 71.44 86 LEU A N 1
ATOM 701 C CA . LEU A 1 86 ? 6.440 -5.812 8.503 1.00 71.44 86 LEU A CA 1
ATOM 702 C C . LEU A 1 86 ? 6.462 -4.282 8.567 1.00 71.44 86 LEU A C 1
ATOM 704 O O . LEU A 1 86 ? 5.899 -3.699 9.487 1.00 71.44 86 LEU A O 1
ATOM 708 N N . SER A 1 87 ? 7.098 -3.637 7.593 1.00 73.50 87 SER A N 1
ATOM 709 C CA . SER A 1 87 ? 7.063 -2.183 7.415 1.00 73.50 87 SER A CA 1
ATOM 710 C C . SER A 1 87 ? 6.582 -1.876 6.005 1.00 73.50 87 SER A C 1
ATOM 712 O O . SER A 1 87 ? 7.024 -2.549 5.072 1.00 73.50 87 SER A O 1
ATOM 714 N N . ILE A 1 88 ? 5.665 -0.918 5.866 1.00 77.31 88 ILE A N 1
ATOM 715 C CA . ILE A 1 88 ? 5.149 -0.480 4.567 1.00 77.31 88 ILE A CA 1
ATOM 716 C C . ILE A 1 88 ? 6.083 0.607 4.040 1.00 77.31 88 ILE A C 1
ATOM 718 O O . ILE A 1 88 ? 6.274 1.633 4.688 1.00 77.31 88 ILE A O 1
ATOM 722 N N . GLU A 1 89 ? 6.682 0.357 2.881 1.00 76.56 89 GLU A N 1
ATOM 723 C CA . GLU A 1 89 ? 7.700 1.226 2.294 1.00 76.56 89 GLU A CA 1
ATOM 724 C C . GLU A 1 89 ? 7.092 2.160 1.240 1.00 76.56 89 GLU A C 1
ATOM 726 O O . GLU A 1 89 ? 7.355 3.362 1.242 1.00 76.56 89 GLU A O 1
ATOM 731 N N . ASN A 1 90 ? 6.238 1.614 0.367 1.00 79.75 90 ASN A N 1
ATOM 732 C CA . ASN A 1 90 ? 5.554 2.357 -0.690 1.00 79.75 90 ASN A CA 1
ATOM 733 C C . ASN A 1 90 ? 4.083 1.943 -0.798 1.00 79.75 90 ASN A C 1
ATOM 735 O O . ASN A 1 90 ? 3.751 0.764 -0.661 1.00 79.75 90 ASN A O 1
ATOM 739 N N . GLU A 1 91 ? 3.230 2.921 -1.106 1.00 84.50 91 GLU A N 1
ATOM 740 C CA . GLU A 1 91 ? 1.790 2.757 -1.333 1.00 84.50 91 GLU A CA 1
ATOM 741 C C . GLU A 1 91 ? 1.369 3.521 -2.596 1.00 84.50 91 GLU A C 1
ATOM 743 O O . GLU A 1 91 ? 1.926 4.584 -2.909 1.00 84.50 91 GLU A O 1
ATOM 748 N N . GLY A 1 92 ? 0.381 2.997 -3.322 1.00 86.25 92 GLY A N 1
ATOM 749 C CA . GLY A 1 92 ? -0.098 3.619 -4.554 1.00 86.25 92 GLY A CA 1
ATOM 750 C C . GLY A 1 92 ? -1.508 3.227 -4.957 1.00 86.25 92 GLY A C 1
ATOM 751 O O . GLY A 1 92 ? -2.082 2.261 -4.457 1.00 86.25 92 GLY A O 1
ATOM 752 N N . ASP A 1 93 ? -2.064 4.000 -5.888 1.00 84.25 93 ASP A N 1
ATOM 753 C CA . ASP A 1 93 ? -3.405 3.758 -6.422 1.00 84.25 93 ASP A CA 1
ATOM 754 C C . ASP A 1 93 ? -3.422 2.560 -7.371 1.00 84.25 93 ASP A C 1
ATOM 756 O O . ASP A 1 93 ? -4.385 1.790 -7.385 1.00 84.25 93 ASP A O 1
ATOM 760 N N . GLU A 1 94 ? -2.346 2.388 -8.138 1.00 86.69 94 GLU A N 1
ATOM 761 C CA . GLU A 1 94 ? -2.170 1.273 -9.059 1.00 86.69 94 GLU A CA 1
ATOM 762 C C . GLU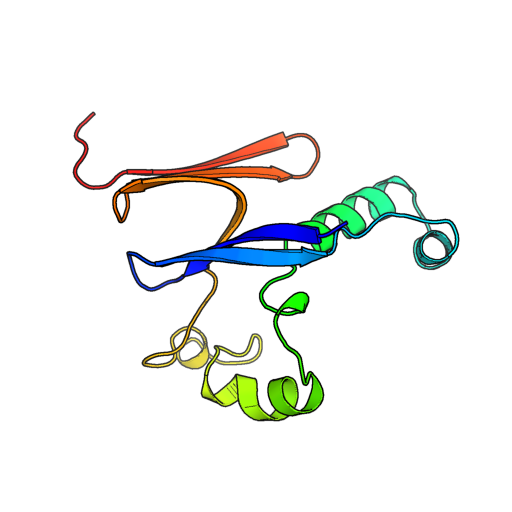 A 1 94 ? -0.742 0.733 -8.975 1.00 86.69 94 GLU A C 1
ATOM 764 O O . GLU A 1 94 ? 0.221 1.473 -8.768 1.00 86.69 94 GLU A O 1
ATOM 769 N N . MET A 1 95 ? -0.595 -0.577 -9.163 1.00 88.38 95 MET A N 1
ATOM 770 C CA . MET A 1 95 ? 0.703 -1.237 -9.162 1.00 88.38 95 MET A CA 1
ATOM 771 C C . MET A 1 95 ? 0.780 -2.294 -10.261 1.00 88.38 95 MET A C 1
ATOM 773 O O . MET A 1 95 ? -0.107 -3.134 -10.406 1.00 88.38 95 MET A O 1
ATOM 777 N N . PHE A 1 96 ? 1.898 -2.300 -10.982 1.00 88.38 96 PHE A N 1
ATOM 778 C CA . PHE A 1 96 ? 2.247 -3.309 -11.974 1.00 88.38 96 PHE A CA 1
ATOM 779 C C . PHE A 1 96 ? 3.543 -3.997 -11.542 1.00 88.38 96 PHE A C 1
ATOM 781 O O . PHE A 1 96 ? 4.630 -3.430 -11.651 1.00 88.38 96 PHE A O 1
ATOM 788 N N . ALA A 1 97 ? 3.434 -5.226 -11.040 1.00 88.12 97 ALA A N 1
ATOM 789 C CA . ALA A 1 97 ? 4.574 -6.037 -10.620 1.00 88.12 97 ALA A CA 1
ATOM 790 C C . ALA A 1 97 ? 4.859 -7.128 -11.659 1.00 88.12 97 ALA A C 1
ATOM 792 O O . ALA A 1 97 ? 4.096 -8.083 -11.786 1.00 88.12 97 ALA A O 1
ATOM 793 N N . LEU A 1 98 ? 5.952 -6.979 -12.412 1.00 87.19 98 LEU A N 1
ATOM 794 C CA . LEU A 1 98 ? 6.323 -7.915 -13.481 1.00 87.19 98 LEU A CA 1
ATOM 795 C C . LEU A 1 98 ? 7.170 -9.077 -12.955 1.00 87.19 98 LEU A C 1
ATOM 797 O O . LEU A 1 98 ? 7.037 -10.208 -13.414 1.00 87.19 98 LEU A O 1
ATOM 801 N N . ALA A 1 99 ? 8.051 -8.796 -11.995 1.00 85.44 99 ALA A N 1
ATOM 802 C CA . ALA A 1 99 ? 8.874 -9.788 -11.314 1.00 85.44 99 ALA A CA 1
ATOM 803 C C . ALA A 1 99 ? 9.295 -9.261 -9.929 1.00 85.44 99 ALA A C 1
ATOM 805 O O . ALA A 1 99 ? 9.193 -8.056 -9.675 1.00 85.44 99 ALA A O 1
ATOM 806 N N . PRO A 1 100 ? 9.813 -10.117 -9.027 1.00 82.06 100 PRO A N 1
ATOM 807 C CA . PRO A 1 100 ? 10.410 -9.646 -7.781 1.00 82.06 100 PRO A CA 1
ATOM 808 C C . PRO A 1 100 ? 11.452 -8.549 -8.052 1.00 82.06 100 PRO A C 1
ATOM 810 O O . PRO A 1 100 ? 12.331 -8.725 -8.898 1.00 82.06 100 PRO A O 1
ATOM 813 N N . LYS A 1 101 ? 11.342 -7.412 -7.349 1.00 80.56 101 LYS A N 1
ATOM 814 C CA . LYS A 1 101 ? 12.193 -6.212 -7.517 1.00 80.56 101 LYS A CA 1
ATOM 815 C C . LYS A 1 101 ? 12.105 -5.513 -8.886 1.00 80.56 101 LYS A C 1
ATOM 817 O O . LYS A 1 101 ? 12.950 -4.666 -9.170 1.00 80.56 101 LYS A O 1
ATOM 822 N N . ASN A 1 102 ? 11.114 -5.855 -9.711 1.00 87.44 102 ASN A N 1
ATOM 823 C CA . ASN A 1 102 ? 10.829 -5.219 -10.996 1.00 87.44 102 ASN A CA 1
ATOM 824 C C . ASN A 1 102 ? 9.348 -4.841 -11.061 1.00 87.44 102 ASN A C 1
ATOM 826 O O . ASN A 1 102 ? 8.501 -5.647 -11.465 1.00 87.44 102 ASN A O 1
ATOM 830 N N . TYR A 1 103 ? 9.036 -3.629 -10.619 1.00 89.06 103 TYR A N 1
ATOM 831 C CA . TYR A 1 103 ? 7.667 -3.144 -10.549 1.00 89.06 103 TYR A CA 1
ATOM 832 C C . TYR A 1 103 ? 7.577 -1.632 -10.738 1.00 89.06 103 TYR A C 1
ATOM 834 O O . TYR A 1 103 ? 8.560 -0.892 -10.650 1.00 89.06 103 TYR A O 1
ATOM 842 N N . TYR A 1 104 ? 6.348 -1.207 -10.983 1.00 90.25 104 TYR A N 1
ATOM 843 C CA . TYR A 1 104 ? 5.934 0.170 -11.147 1.00 90.25 104 TYR A CA 1
ATOM 844 C C . TYR A 1 104 ? 4.743 0.434 -10.221 1.00 90.25 104 TYR A C 1
ATOM 846 O O . TYR A 1 104 ? 3.789 -0.346 -10.223 1.00 90.25 104 TYR A O 1
ATOM 854 N N . ILE A 1 105 ? 4.808 1.495 -9.419 1.00 88.69 105 ILE A N 1
ATOM 855 C CA . ILE A 1 105 ? 3.690 1.994 -8.609 1.00 88.69 105 ILE A CA 1
ATOM 856 C C . ILE A 1 105 ? 3.324 3.379 -9.124 1.00 88.69 105 ILE A C 1
ATOM 858 O O . ILE A 1 105 ? 4.202 4.218 -9.338 1.00 88.69 105 ILE A O 1
ATOM 862 N N . HIS A 1 106 ? 2.028 3.598 -9.294 1.00 88.94 106 HIS A N 1
ATOM 863 C CA . HIS A 1 106 ? 1.447 4.827 -9.791 1.00 88.94 106 HIS A CA 1
ATOM 864 C C . HIS A 1 106 ? 0.583 5.480 -8.713 1.00 88.94 106 HIS A C 1
ATOM 866 O O . HIS A 1 106 ? -0.330 4.849 -8.169 1.00 88.94 106 HIS A O 1
ATOM 872 N N . THR A 1 107 ? 0.861 6.750 -8.419 1.00 85.06 107 THR A N 1
ATOM 873 C CA . THR A 1 107 ? 0.195 7.479 -7.335 1.00 85.06 107 THR A CA 1
ATOM 874 C C . THR A 1 107 ? -0.196 8.883 -7.789 1.00 85.06 107 THR A C 1
ATOM 876 O O . THR A 1 107 ? 0.645 9.657 -8.258 1.00 85.06 107 THR A O 1
ATOM 879 N N . PHE A 1 108 ? -1.465 9.259 -7.606 1.00 78.62 108 PHE A N 1
ATOM 880 C CA . PHE A 1 108 ? -1.977 10.566 -8.030 1.00 78.62 108 PHE A CA 1
ATOM 881 C C . PHE A 1 108 ? -1.980 11.606 -6.896 1.00 78.62 108 PHE A C 1
ATOM 883 O O . PHE A 1 108 ? -3.025 12.018 -6.392 1.00 78.62 108 PHE A O 1
ATOM 890 N N . LYS A 1 109 ? -0.807 12.093 -6.476 1.00 71.44 109 LYS A N 1
ATOM 891 C CA . LYS A 1 109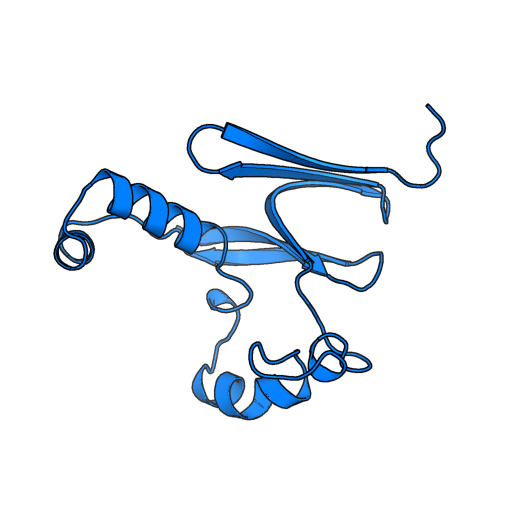 ? -0.712 13.087 -5.389 1.00 71.44 109 LYS A CA 1
ATOM 892 C C . LYS A 1 109 ? -0.855 14.523 -5.905 1.00 71.44 109 LYS A C 1
ATOM 894 O O . LYS A 1 109 ? -0.059 14.999 -6.702 1.00 71.44 109 LYS A O 1
ATOM 899 N N .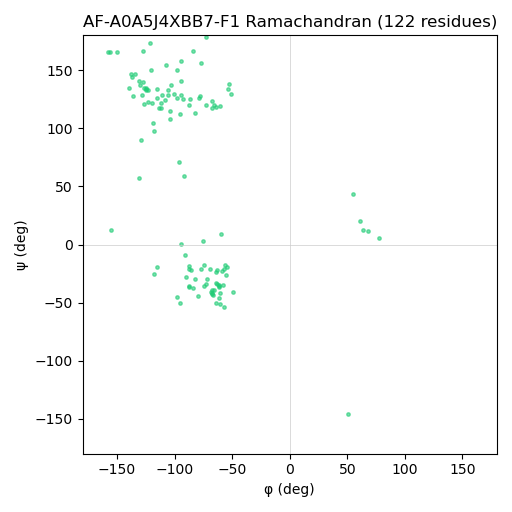 ARG A 1 110 ? -1.806 15.287 -5.347 1.00 66.88 110 ARG A N 1
ATOM 900 C CA . ARG A 1 110 ? -1.900 16.763 -5.500 1.00 66.88 110 ARG A CA 1
ATOM 901 C C . ARG A 1 110 ? -1.949 17.256 -6.958 1.00 66.88 110 ARG A C 1
ATOM 903 O O . ARG A 1 110 ? -1.285 18.232 -7.300 1.00 66.88 110 ARG A O 1
ATOM 910 N N . ASN A 1 111 ? -2.735 16.597 -7.809 1.00 66.25 111 ASN A N 1
ATOM 911 C CA . ASN A 1 111 ? -2.801 16.855 -9.257 1.00 66.25 111 ASN A CA 1
ATOM 912 C C . ASN A 1 111 ? -1.475 16.627 -10.006 1.00 66.25 111 ASN A C 1
ATOM 914 O O . ASN A 1 111 ? -1.290 17.149 -11.105 1.00 66.25 111 ASN A O 1
ATOM 918 N N . GLN A 1 112 ? -0.552 15.862 -9.427 1.00 73.56 112 GLN A N 1
ATOM 919 C CA . GLN A 1 112 ? 0.690 15.454 -10.066 1.00 73.56 112 GLN A CA 1
ATOM 920 C C . GLN A 1 112 ? 0.817 13.934 -9.995 1.00 73.56 112 GLN A C 1
ATOM 922 O O . GLN A 1 112 ? 0.564 13.308 -8.965 1.00 73.56 112 GLN A O 1
ATOM 927 N N . LEU A 1 113 ? 1.194 13.341 -11.121 1.00 77.94 113 LEU A N 1
ATOM 928 C CA . LEU A 1 113 ? 1.465 11.913 -11.212 1.00 77.94 113 LEU A CA 1
ATOM 929 C C . LEU A 1 113 ? 2.854 11.670 -10.626 1.00 77.94 113 LEU A C 1
ATOM 931 O O . LEU A 1 113 ? 3.816 12.336 -11.014 1.00 77.94 113 LEU A O 1
ATOM 935 N N . THR A 1 114 ? 2.940 10.764 -9.659 1.00 84.38 114 THR A N 1
ATOM 936 C CA . THR A 1 114 ? 4.203 10.337 -9.060 1.00 84.38 114 THR A CA 1
ATOM 937 C C . THR A 1 114 ? 4.365 8.847 -9.292 1.00 84.38 114 THR A C 1
ATOM 939 O O . THR A 1 114 ? 3.530 8.056 -8.856 1.00 84.38 114 THR A O 1
ATOM 942 N N . ASP A 1 115 ? 5.464 8.495 -9.950 1.00 87.38 115 ASP A N 1
ATOM 943 C CA . ASP A 1 115 ? 5.771 7.126 -10.328 1.00 87.38 115 ASP A CA 1
ATOM 944 C C . ASP A 1 115 ? 6.955 6.617 -9.516 1.00 87.38 115 ASP A C 1
ATOM 946 O O . ASP A 1 115 ? 8.017 7.246 -9.475 1.00 87.38 115 ASP A O 1
ATOM 950 N N . VAL A 1 116 ? 6.789 5.450 -8.899 1.00 85.88 116 VAL A N 1
ATOM 951 C CA . VAL A 1 116 ? 7.892 4.706 -8.291 1.00 85.88 116 VAL A CA 1
ATOM 952 C C . VAL A 1 116 ? 8.234 3.555 -9.218 1.00 85.88 116 VAL A C 1
ATOM 954 O O . VAL A 1 116 ? 7.435 2.646 -9.429 1.00 85.88 116 VAL A O 1
ATOM 957 N N . ILE A 1 117 ? 9.443 3.597 -9.772 1.00 88.50 117 ILE A N 1
ATOM 958 C CA . ILE A 1 117 ? 9.962 2.564 -10.664 1.0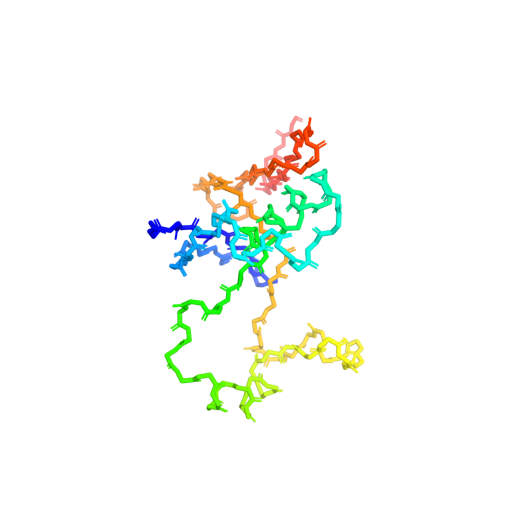0 88.50 117 ILE A CA 1
ATOM 959 C C . ILE A 1 117 ? 11.102 1.848 -9.947 1.00 88.50 117 ILE A C 1
ATOM 961 O O . ILE A 1 117 ? 12.131 2.458 -9.653 1.00 88.50 117 ILE A O 1
ATOM 965 N N . LYS A 1 118 ? 10.953 0.544 -9.699 1.00 86.50 118 LYS A N 1
ATOM 966 C CA . LYS A 1 118 ? 12.048 -0.304 -9.215 1.00 86.50 118 LYS A CA 1
ATOM 967 C C . LYS A 1 118 ? 12.380 -1.308 -10.297 1.00 86.50 118 LYS A C 1
ATOM 969 O O . LYS A 1 118 ? 11.539 -2.116 -10.670 1.00 86.50 118 LYS A O 1
ATOM 974 N N . LEU A 1 119 ? 13.609 -1.231 -10.801 1.00 89.12 119 LEU A N 1
ATOM 975 C CA . LEU A 1 119 ? 14.165 -2.164 -11.775 1.00 89.12 119 LEU A CA 1
ATOM 976 C C . LEU A 1 119 ? 15.488 -2.691 -11.227 1.00 89.12 119 LEU A C 1
ATOM 978 O O . LEU A 1 119 ? 16.407 -1.921 -10.946 1.00 89.12 119 LEU A O 1
ATOM 982 N N . LYS A 1 120 ? 15.593 -4.007 -11.054 1.00 87.31 120 LYS A N 1
ATOM 983 C CA . LYS A 1 120 ? 16.818 -4.678 -10.609 1.00 87.31 120 LYS A CA 1
ATOM 984 C C . LYS A 1 120 ? 17.245 -5.727 -11.620 1.00 87.31 120 LYS A C 1
ATOM 986 O O . LYS A 1 120 ? 16.449 -6.553 -12.052 1.00 87.31 120 LYS A O 1
ATOM 991 N N . GLY A 1 121 ? 18.538 -5.708 -11.943 1.00 86.50 121 GLY A N 1
ATOM 992 C CA . GLY A 1 121 ? 19.135 -6.616 -12.926 1.00 86.50 121 GLY A CA 1
AT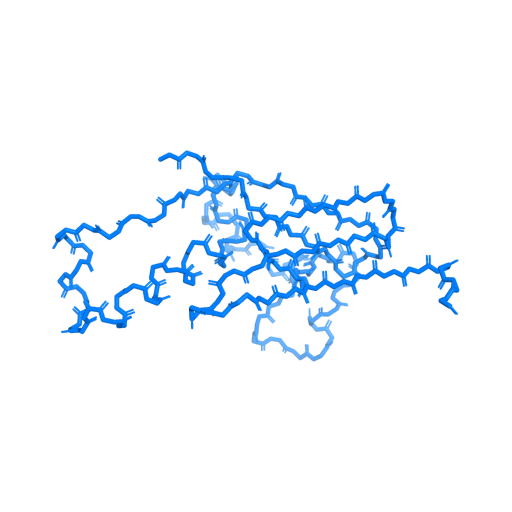OM 993 C C . GLY A 1 121 ? 18.853 -6.233 -14.381 1.00 86.50 121 GLY A C 1
ATOM 994 O O . GLY A 1 121 ? 19.240 -6.973 -15.278 1.00 86.50 121 GLY A O 1
ATOM 995 N N . VAL A 1 122 ? 18.211 -5.086 -14.618 1.00 82.25 122 VAL A N 1
ATOM 996 C CA . VAL A 1 122 ? 18.049 -4.498 -15.950 1.00 82.25 122 VAL A CA 1
ATOM 997 C C . VAL A 1 122 ? 19.208 -3.535 -16.178 1.00 82.25 122 VAL A C 1
ATOM 999 O O . VAL A 1 122 ? 19.444 -2.656 -15.351 1.00 82.25 122 VAL A O 1
ATOM 1002 N N . ASN A 1 123 ? 19.944 -3.724 -17.270 1.00 76.62 123 ASN A N 1
ATOM 1003 C CA . ASN A 1 123 ? 20.948 -2.768 -17.721 1.00 76.62 123 ASN A CA 1
ATOM 1004 C C . ASN A 1 123 ? 20.303 -1.908 -18.813 1.00 76.62 123 ASN A C 1
ATOM 1006 O O . ASN A 1 123 ? 19.712 -2.465 -19.741 1.00 76.62 123 ASN A O 1
ATOM 1010 N N . LEU A 1 124 ? 20.354 -0.589 -18.639 1.00 62.84 124 LEU A N 1
ATOM 1011 C CA . LEU A 1 124 ? 19.838 0.402 -19.587 1.00 62.84 124 LEU A CA 1
ATOM 1012 C C . LEU A 1 124 ? 20.888 0.730 -20.649 1.00 62.84 124 LEU A C 1
ATOM 1014 O O . LEU A 1 124 ? 22.083 0.809 -20.282 1.00 62.84 124 LEU A O 1
#

Sequence (124 aa):
MTKHDFMEGDTDSAYWAISGKQVILNSTNQQQYTDQSVQAQRAYEDNLHQGFKYVIKDQQFNDNNAKYFFPTIEGDKQDEKKLLGLSIENEGDEMFALAPKNYYIHTFKRNQLTDVIKLKGVNL

Mean predicted aligned error: 9.07 Å

Nearest PDB structures (foldseek):
  2ci8-assembly1_A-2  TM=3.491E-01  e=3.583E+00  Homo sapiens

Solvent-accessible surface area (backbone atoms only — not comparable to full-atom values): 7544 Å² total; per-residue (Å²): 103,84,35,68,39,37,40,31,40,73,55,82,66,48,73,44,80,40,59,33,62,62,59,74,93,43,82,74,67,46,73,81,44,96,47,73,70,59,44,55,51,48,40,47,49,55,54,59,70,47,73,63,64,67,66,52,86,52,60,71,61,40,72,76,47,41,72,81,48,32,46,45,95,88,48,58,84,63,31,66,59,40,88,93,35,62,42,84,72,48,68,26,73,42,72,49,75,81,47,80,49,27,33,39,33,39,29,79,56,92,93,39,83,46,75,48,76,44,77,64,93,71,84,133

Radius of gyration: 16.67 Å; Cα contacts (8 Å, |Δi|>4): 174; chains: 1; bounding box: 43×35×42 Å

pLDDT: mean 76.53, std 10.56, range [49.56, 91.69]

Foldseek 3Di:
DWAFKWFDWPPQFDIDGDTDDQQDDDPVVCVVDDDPLVVVQVSQCCRWPVPCVVVDPDVVVCVVCVQVAAQDPPDDPCSNDDDNHIDTDDIARDKDDPGRQAIKGWHCHPNDIDIDGGDDPDDD

Secondary structure (DSSP, 8-state):
-EEEEEEEESSTT-EEEEEEE-----HHHHTT-S-HHHHHHHHHHHHH--GGGGT-S-HHHHHHHGGGTS--TTS-TTTTT-TT---EEEEESEEEEEETTEEEEEEEETTEEEEEEE--S---